Protein AF-A0A3S0RE12-F1 (afdb_monomer_lite)

Radius of gyration: 11.22 Å; chains: 1; bounding box: 28×23×25 Å

Structure (mmCIF, N/CA/C/O backbone):
data_AF-A0A3S0RE12-F1
#
_entry.id   AF-A0A3S0RE12-F1
#
loop_
_atom_site.group_PDB
_atom_site.id
_atom_site.type_symbol
_atom_site.label_atom_id
_atom_site.label_alt_id
_atom_site.label_comp_id
_atom_site.label_asym_id
_atom_site.label_entity_id
_atom_site.label_seq_id
_atom_site.pdbx_PDB_ins_code
_atom_site.Cartn_x
_atom_site.Cartn_y
_atom_site.Cartn_z
_atom_site.occupancy
_atom_site.B_iso_or_equiv
_atom_site.auth_seq_id
_atom_site.auth_comp_id
_atom_site.auth_asym_id
_atom_site.auth_atom_id
_atom_site.pdbx_PDB_model_num
ATOM 1 N N . MET A 1 1 ? -6.412 -1.999 12.254 1.00 80.25 1 MET A N 1
ATOM 2 C CA . MET A 1 1 ? -6.137 -2.584 10.918 1.00 80.25 1 MET A CA 1
ATOM 3 C C . MET A 1 1 ? -4.680 -2.311 10.559 1.00 80.25 1 MET A C 1
ATOM 5 O O . MET A 1 1 ? -4.151 -1.287 10.982 1.00 80.25 1 MET A O 1
ATOM 9 N N . LYS A 1 2 ? -4.010 -3.227 9.852 1.00 88.38 2 LYS A N 1
ATOM 10 C CA . LYS A 1 2 ? -2.572 -3.125 9.537 1.00 88.38 2 LYS A CA 1
ATOM 11 C C . LYS A 1 2 ? -2.359 -3.043 8.031 1.00 88.38 2 LYS A C 1
ATOM 13 O O . LYS A 1 2 ? -3.087 -3.694 7.284 1.00 88.38 2 LYS A O 1
ATOM 18 N N . TYR A 1 3 ? -1.334 -2.315 7.602 1.00 90.88 3 TYR A N 1
ATOM 19 C CA . TYR A 1 3 ? -0.888 -2.314 6.211 1.00 90.88 3 TYR A CA 1
ATOM 20 C C . TYR A 1 3 ? 0.423 -3.074 6.041 1.00 90.88 3 TYR A C 1
ATOM 22 O O . TYR A 1 3 ? 1.210 -3.236 6.979 1.00 90.88 3 TYR A O 1
ATOM 30 N N . SER A 1 4 ? 0.674 -3.507 4.811 1.00 90.38 4 SER A N 1
ATOM 31 C CA . SER A 1 4 ? 1.974 -3.976 4.361 1.00 90.38 4 SER A CA 1
ATOM 32 C C . SER A 1 4 ? 2.422 -3.175 3.148 1.00 90.38 4 SER A C 1
ATOM 34 O O . SER A 1 4 ? 1.651 -2.952 2.221 1.00 90.38 4 SER A O 1
ATOM 36 N N . ILE A 1 5 ? 3.691 -2.777 3.165 1.00 89.94 5 ILE A N 1
ATOM 37 C CA . ILE A 1 5 ? 4.408 -2.228 2.022 1.00 89.94 5 ILE A CA 1
ATOM 38 C C . ILE A 1 5 ? 5.235 -3.352 1.411 1.00 89.94 5 ILE A C 1
ATOM 40 O O . ILE A 1 5 ? 6.003 -4.041 2.099 1.00 89.94 5 ILE A O 1
ATOM 44 N N . ARG A 1 6 ? 5.116 -3.502 0.099 1.00 90.81 6 ARG A N 1
ATOM 45 C CA . ARG A 1 6 ? 6.013 -4.313 -0.714 1.00 90.81 6 ARG A CA 1
ATOM 46 C C . ARG A 1 6 ? 6.585 -3.465 -1.837 1.00 90.81 6 ARG A C 1
ATOM 48 O O . ARG A 1 6 ? 5.910 -2.581 -2.338 1.00 90.81 6 ARG A O 1
ATOM 55 N N . ARG A 1 7 ? 7.813 -3.740 -2.253 1.00 90.25 7 ARG A N 1
ATOM 56 C CA . ARG A 1 7 ? 8.445 -3.093 -3.409 1.00 90.25 7 ARG A CA 1
ATOM 57 C C . ARG A 1 7 ? 8.636 -4.105 -4.521 1.00 90.25 7 ARG A C 1
ATOM 59 O O . ARG A 1 7 ? 8.981 -5.254 -4.240 1.00 90.25 7 ARG A O 1
ATOM 66 N N . SER A 1 8 ? 8.414 -3.697 -5.763 1.00 89.62 8 SER A N 1
ATOM 67 C CA . SER A 1 8 ? 8.682 -4.573 -6.900 1.00 89.62 8 SER A CA 1
ATOM 68 C C . SER A 1 8 ? 10.190 -4.787 -7.046 1.00 89.62 8 SER A C 1
ATOM 70 O O . SER A 1 8 ? 10.987 -3.854 -6.962 1.00 89.62 8 SER A O 1
ATOM 72 N N . THR A 1 9 ? 10.612 -6.033 -7.255 1.00 85.12 9 THR A N 1
ATOM 73 C CA . THR A 1 9 ? 12.018 -6.320 -7.577 1.00 85.12 9 THR A CA 1
ATOM 74 C C . THR A 1 9 ? 12.341 -6.043 -9.044 1.00 85.12 9 THR A C 1
ATOM 76 O O . THR A 1 9 ? 13.516 -5.905 -9.374 1.00 85.12 9 THR A O 1
ATOM 79 N N . LYS A 1 10 ? 11.324 -5.984 -9.920 1.00 85.88 10 LYS A N 1
ATOM 80 C CA . LYS A 1 10 ? 11.483 -5.581 -11.328 1.00 85.88 10 LYS A CA 1
ATOM 81 C C . LYS A 1 10 ? 11.704 -4.073 -11.434 1.00 85.88 10 LYS A C 1
ATOM 83 O O . LYS A 1 10 ? 12.540 -3.638 -12.216 1.00 85.88 10 LYS A O 1
ATOM 88 N N . ASP A 1 11 ? 10.975 -3.305 -10.626 1.00 84.81 11 ASP A N 1
ATOM 89 C CA . ASP A 1 11 ? 11.047 -1.850 -10.603 1.00 84.81 11 ASP A CA 1
ATOM 90 C C . ASP A 1 11 ? 11.131 -1.345 -9.158 1.00 84.81 11 ASP A C 1
ATOM 92 O O . ASP A 1 11 ? 10.156 -1.366 -8.407 1.00 84.81 11 ASP A O 1
ATOM 96 N N . GLN A 1 12 ? 12.319 -0.891 -8.757 1.00 81.69 12 GLN A N 1
ATOM 97 C CA . GLN A 1 12 ? 12.563 -0.448 -7.382 1.00 81.69 12 GLN A CA 1
ATOM 98 C C . GLN A 1 12 ? 11.838 0.855 -7.026 1.00 81.69 12 GLN A C 1
ATOM 100 O O . GLN A 1 12 ? 11.827 1.233 -5.854 1.00 81.69 12 GLN A O 1
ATOM 105 N N . THR A 1 13 ? 11.243 1.538 -8.005 1.00 84.44 13 THR A N 1
ATOM 106 C CA . THR A 1 13 ? 10.456 2.748 -7.765 1.00 84.44 13 THR A CA 1
ATOM 107 C C . THR A 1 13 ? 9.005 2.415 -7.417 1.00 84.44 13 THR A C 1
ATOM 109 O O . THR A 1 13 ? 8.324 3.225 -6.790 1.00 84.44 13 THR A O 1
ATOM 112 N N . LEU A 1 14 ? 8.532 1.205 -7.740 1.00 88.38 14 LEU A N 1
ATOM 113 C CA . LEU A 1 14 ? 7.172 0.761 -7.445 1.00 88.38 14 LEU A CA 1
ATOM 114 C C . LEU A 1 14 ? 7.040 0.186 -6.036 1.00 88.38 14 LEU A C 1
ATOM 116 O O . LEU A 1 14 ? 7.607 -0.857 -5.698 1.00 88.38 14 LEU A O 1
ATOM 120 N N . HIS A 1 15 ? 6.192 0.839 -5.249 1.00 88.94 15 HIS A N 1
ATOM 121 C CA . HIS A 1 15 ? 5.810 0.448 -3.905 1.00 88.94 15 HIS A CA 1
ATOM 122 C C . HIS A 1 15 ? 4.311 0.164 -3.878 1.00 88.94 15 HIS A C 1
ATOM 124 O O . HIS A 1 15 ? 3.493 0.999 -4.237 1.00 88.94 15 HIS A O 1
ATOM 130 N N . LEU A 1 16 ? 3.946 -1.030 -3.447 1.00 89.88 16 LEU A N 1
ATOM 131 C CA . LEU A 1 16 ? 2.577 -1.459 -3.244 1.00 89.88 16 LEU A CA 1
ATOM 132 C C . LEU A 1 16 ? 2.277 -1.408 -1.750 1.00 89.88 16 LEU A C 1
ATOM 134 O O . LEU A 1 16 ? 2.912 -2.117 -0.965 1.00 89.88 16 LEU A O 1
ATOM 138 N N . VAL A 1 17 ? 1.296 -0.600 -1.366 1.00 90.06 17 VAL A N 1
ATOM 139 C CA . VAL A 1 17 ? 0.788 -0.525 0.004 1.00 90.06 17 VAL A CA 1
ATOM 140 C C . VA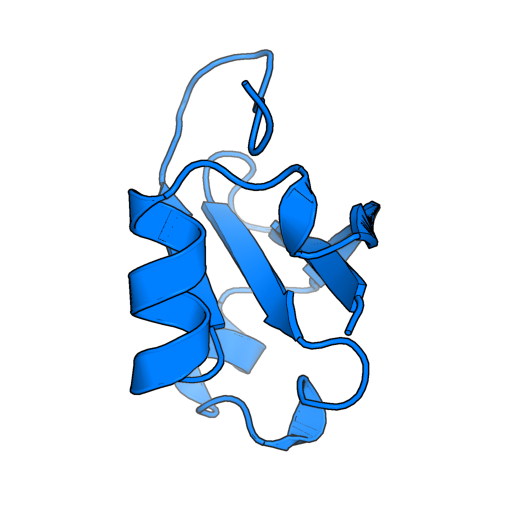L A 1 17 ? -0.632 -1.064 0.011 1.00 90.06 17 VAL A C 1
ATOM 142 O O . VAL A 1 17 ? -1.467 -0.658 -0.789 1.00 90.06 17 VAL A O 1
ATOM 145 N N . PHE A 1 18 ? -0.913 -2.021 0.881 1.00 90.69 18 PHE A N 1
ATOM 146 C CA . PHE A 1 18 ? -2.209 -2.693 0.919 1.00 90.69 18 PHE A CA 1
ATOM 147 C C . PHE A 1 18 ? -2.506 -3.192 2.328 1.00 90.69 18 PHE A C 1
ATOM 149 O O . PHE A 1 18 ? -1.604 -3.330 3.161 1.00 90.69 18 PHE A O 1
ATOM 156 N N . GLU A 1 19 ? -3.775 -3.475 2.603 1.00 90.75 19 GLU A N 1
ATOM 157 C CA . GLU A 1 19 ? -4.178 -4.057 3.881 1.00 90.75 19 GLU A CA 1
ATOM 158 C C . GLU A 1 19 ? -3.617 -5.480 4.047 1.00 90.75 19 GLU A C 1
ATOM 160 O O . GLU A 1 19 ? -3.675 -6.311 3.136 1.00 90.75 19 GLU A O 1
ATOM 165 N N . VAL A 1 20 ? -3.077 -5.794 5.227 1.00 88.88 20 VAL A N 1
ATOM 166 C CA . VAL A 1 20 ? -2.566 -7.139 5.525 1.00 88.88 20 VAL A CA 1
ATOM 167 C C . VAL A 1 20 ? -3.677 -8.177 5.340 1.00 88.88 20 VAL A C 1
ATOM 169 O O . VAL A 1 20 ? -4.730 -8.083 5.955 1.00 88.88 20 VAL A O 1
ATOM 172 N N . GLY A 1 21 ? -3.411 -9.193 4.514 1.00 85.25 21 GLY A N 1
ATOM 173 C CA . GLY A 1 21 ? -4.378 -10.243 4.166 1.00 85.25 21 GLY A CA 1
ATOM 174 C C . GLY A 1 21 ? -5.121 -9.999 2.849 1.00 85.25 21 GLY A C 1
ATOM 175 O O . GLY A 1 21 ? -5.606 -10.953 2.252 1.00 85.25 21 GLY A O 1
ATOM 176 N N . SER A 1 22 ? -5.103 -8.772 2.324 1.00 86.38 22 SER A N 1
ATOM 177 C CA . SER A 1 22 ? -5.800 -8.409 1.080 1.00 86.38 22 SER A CA 1
ATOM 178 C C . SER A 1 22 ? -4.953 -8.594 -0.187 1.00 86.38 22 SER A C 1
ATOM 180 O O . SER A 1 22 ? -5.424 -8.308 -1.282 1.00 86.38 22 SER A O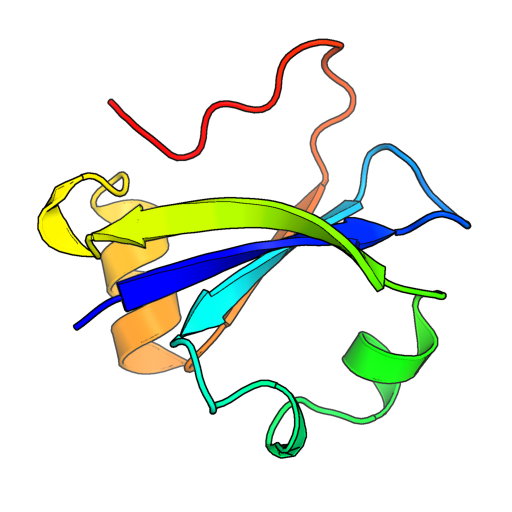 1
ATOM 182 N N . PHE A 1 23 ? -3.721 -9.112 -0.067 1.00 85.88 23 PHE A N 1
ATOM 183 C CA . PHE A 1 23 ? -2.811 -9.309 -1.207 1.00 85.88 23 PHE A CA 1
ATOM 184 C C . PHE A 1 23 ? -3.392 -10.229 -2.287 1.00 85.88 23 PHE A C 1
ATOM 186 O O . PHE A 1 23 ? -3.225 -9.975 -3.476 1.00 85.88 23 PHE A O 1
ATOM 193 N N . ASP A 1 24 ? -4.068 -11.304 -1.880 1.00 85.44 24 ASP A N 1
ATOM 194 C CA . ASP A 1 24 ? -4.631 -12.280 -2.819 1.00 85.44 24 ASP A CA 1
ATOM 195 C C . ASP A 1 24 ? -5.822 -11.711 -3.608 1.00 85.44 24 ASP A C 1
ATOM 197 O O . ASP A 1 24 ? -6.047 -12.072 -4.758 1.00 85.44 24 ASP A O 1
ATOM 201 N N . SER A 1 25 ? -6.524 -10.735 -3.021 1.00 86.81 25 SER A N 1
ATOM 202 C CA . SER A 1 25 ? -7.617 -10.000 -3.666 1.00 86.81 25 SER A CA 1
ATOM 203 C C . SER A 1 25 ? -7.146 -8.901 -4.622 1.00 86.81 25 SER A C 1
ATOM 205 O O . SER A 1 25 ? -7.982 -8.235 -5.233 1.00 86.81 25 SER A O 1
ATOM 207 N N . LEU A 1 26 ? -5.836 -8.668 -4.746 1.00 85.75 26 LEU A N 1
ATOM 208 C CA . LEU A 1 26 ? -5.318 -7.647 -5.649 1.00 85.75 26 LEU A CA 1
ATOM 209 C C . LEU A 1 26 ? -5.506 -8.053 -7.115 1.00 85.75 26 LEU A C 1
ATOM 211 O O . LEU A 1 26 ? -5.401 -9.240 -7.454 1.00 85.75 26 LEU A O 1
ATOM 215 N N . PRO A 1 27 ? -5.708 -7.076 -8.015 1.00 87.06 27 PRO A N 1
ATOM 216 C CA . PRO A 1 27 ? -5.809 -7.357 -9.437 1.00 87.06 27 PRO A CA 1
ATOM 217 C C . PRO A 1 27 ? -4.578 -8.110 -9.949 1.00 87.06 27 PRO A C 1
ATOM 219 O O . PRO A 1 27 ? -3.452 -7.870 -9.509 1.00 87.06 27 PRO A O 1
ATOM 222 N N . GLU A 1 28 ? -4.782 -9.007 -10.914 1.00 87.06 28 GLU A N 1
ATOM 223 C CA . GLU A 1 28 ? -3.694 -9.809 -11.485 1.00 87.06 28 GLU A CA 1
ATOM 224 C C . GLU A 1 28 ? -2.581 -8.936 -12.068 1.00 87.06 28 GLU A C 1
ATOM 226 O O . GLU A 1 28 ? -1.415 -9.191 -11.792 1.00 87.06 28 GLU A O 1
ATOM 231 N N . HIS A 1 29 ? -2.928 -7.839 -12.752 1.00 85.44 29 HIS A N 1
ATOM 232 C CA . HIS A 1 29 ? -1.935 -6.907 -13.288 1.00 85.44 29 HIS A CA 1
ATOM 233 C C . HIS A 1 29 ? -1.026 -6.325 -12.195 1.00 85.44 29 HIS A C 1
ATOM 235 O O . HIS A 1 29 ? 0.168 -6.187 -12.424 1.00 85.44 29 HIS A O 1
ATOM 241 N N . VAL A 1 30 ? -1.555 -6.044 -10.995 1.00 86.25 30 VAL A N 1
ATOM 242 C CA . VAL A 1 30 ? -0.762 -5.578 -9.845 1.00 86.25 30 VAL A CA 1
ATOM 243 C C . VAL A 1 30 ? 0.138 -6.700 -9.346 1.00 86.25 30 VAL A C 1
ATOM 245 O O . VAL A 1 30 ? 1.329 -6.498 -9.137 1.00 86.25 30 VAL A O 1
ATOM 248 N N . ARG A 1 31 ? -0.397 -7.913 -9.188 1.00 86.62 31 ARG A N 1
ATOM 249 C CA . ARG A 1 31 ? 0.396 -9.071 -8.752 1.00 86.62 31 ARG A CA 1
ATOM 250 C C . ARG A 1 31 ? 1.514 -9.415 -9.749 1.00 86.62 31 ARG A C 1
ATOM 252 O O . ARG A 1 31 ? 2.591 -9.799 -9.306 1.00 86.62 31 ARG A O 1
ATOM 259 N N . ASP A 1 32 ? 1.301 -9.190 -11.046 1.00 86.44 32 ASP A N 1
ATOM 260 C CA . ASP A 1 32 ? 2.262 -9.470 -12.122 1.00 86.44 32 ASP A CA 1
ATOM 261 C C . ASP A 1 32 ? 3.360 -8.394 -12.304 1.00 86.44 32 ASP A C 1
ATOM 263 O O . ASP A 1 32 ? 4.468 -8.693 -12.783 1.00 86.44 32 ASP A O 1
ATOM 267 N N . GLN A 1 33 ? 3.124 -7.155 -11.832 1.00 82.25 33 GLN A N 1
ATOM 268 C CA . GLN A 1 33 ? 4.110 -6.054 -11.883 1.00 82.25 33 GLN A CA 1
ATOM 269 C C . GLN A 1 33 ? 5.438 -6.363 -11.170 1.00 82.25 33 GLN A C 1
ATOM 271 O O . GLN A 1 33 ? 6.436 -5.663 -11.364 1.00 82.25 33 GLN A O 1
ATOM 276 N N . GLY A 1 34 ? 5.508 -7.449 -10.409 1.00 66.75 34 GLY A N 1
ATOM 277 C CA . GLY A 1 34 ? 6.763 -8.142 -10.179 1.00 66.75 34 GLY A CA 1
ATOM 278 C C . GLY A 1 34 ? 6.695 -9.110 -9.012 1.00 66.75 34 GLY A C 1
ATOM 279 O O . GLY A 1 34 ? 5.694 -9.170 -8.299 1.00 66.75 34 GLY A O 1
ATOM 280 N N . PRO A 1 35 ? 7.793 -9.836 -8.749 1.00 84.56 35 PRO A N 1
ATOM 281 C CA . PRO A 1 35 ? 8.0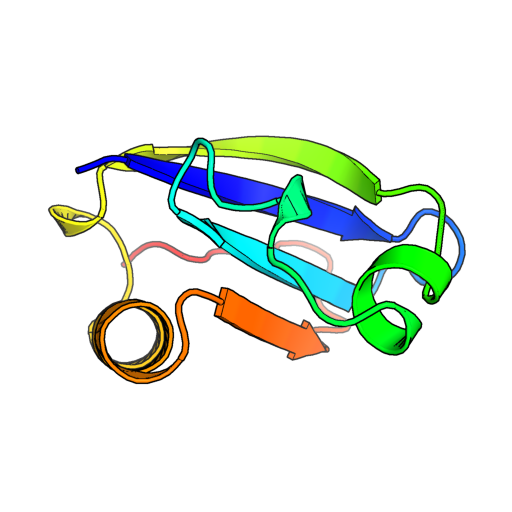02 -10.371 -7.419 1.00 84.56 35 PRO A CA 1
ATOM 282 C C . PRO A 1 35 ? 7.970 -9.193 -6.437 1.00 84.56 35 PRO A C 1
ATOM 284 O O . PRO A 1 35 ? 8.762 -8.254 -6.528 1.00 84.56 35 PRO A O 1
ATOM 287 N N . TRP A 1 36 ? 7.009 -9.223 -5.522 1.00 88.19 36 TRP A N 1
ATOM 288 C CA . TRP A 1 36 ? 6.832 -8.191 -4.512 1.00 88.19 36 TRP A CA 1
ATOM 289 C C . TRP A 1 36 ? 7.673 -8.533 -3.282 1.00 88.19 36 TRP A C 1
ATOM 291 O O . TRP A 1 36 ? 7.357 -9.464 -2.541 1.00 88.19 36 TRP A O 1
ATOM 301 N N . GLN A 1 37 ? 8.738 -7.771 -3.044 1.00 89.31 37 GLN A N 1
ATOM 302 C CA . GLN A 1 37 ? 9.584 -7.914 -1.864 1.00 89.31 37 GLN A CA 1
ATOM 303 C C . GLN A 1 37 ? 8.946 -7.194 -0.678 1.00 89.31 37 GLN A C 1
ATOM 305 O O . GLN A 1 37 ? 8.656 -6.001 -0.750 1.00 89.31 37 GLN A O 1
ATOM 310 N N . HIS A 1 38 ? 8.745 -7.909 0.428 1.00 89.38 38 HIS A N 1
ATOM 311 C CA . HIS A 1 38 ? 8.283 -7.302 1.671 1.00 89.38 38 HIS A CA 1
ATOM 312 C C . HIS A 1 38 ? 9.290 -6.270 2.185 1.00 89.38 38 HIS A C 1
ATOM 314 O O . HIS A 1 38 ? 10.460 -6.594 2.372 1.00 89.38 38 HIS A O 1
ATOM 320 N N . LEU A 1 39 ? 8.819 -5.041 2.400 1.00 86.56 39 LEU A N 1
ATOM 321 C CA . LEU A 1 39 ? 9.616 -3.948 2.955 1.00 86.56 39 LEU A CA 1
ATOM 322 C C . LEU A 1 39 ? 9.272 -3.713 4.420 1.00 86.56 39 LEU A C 1
ATOM 324 O O . LEU A 1 39 ? 10.161 -3.671 5.266 1.00 86.56 39 LEU A O 1
ATOM 328 N N . LYS A 1 40 ? 7.981 -3.517 4.707 1.00 86.50 40 LYS A N 1
ATOM 329 C CA . LYS A 1 40 ? 7.516 -3.104 6.031 1.00 86.50 40 LYS A CA 1
ATOM 330 C C . LYS A 1 40 ? 6.053 -3.481 6.253 1.00 86.50 40 LYS A C 1
ATOM 332 O O . LYS A 1 40 ? 5.262 -3.577 5.312 1.00 86.50 40 LYS A O 1
ATOM 337 N N . THR A 1 41 ? 5.680 -3.664 7.512 1.00 90.00 41 THR A N 1
ATOM 338 C CA . THR A 1 41 ? 4.290 -3.653 7.989 1.00 90.00 41 THR A CA 1
ATOM 339 C C . THR A 1 41 ? 4.128 -2.589 9.061 1.00 90.00 41 THR A C 1
ATOM 341 O O . THR A 1 41 ? 5.043 -2.390 9.859 1.00 90.00 41 THR A O 1
ATOM 344 N N . GLY A 1 42 ? 2.957 -1.965 9.121 1.00 88.56 42 GLY A N 1
ATOM 345 C CA . GLY A 1 42 ? 2.631 -0.967 10.135 1.00 88.56 42 GLY A CA 1
ATOM 346 C C . GLY A 1 42 ? 1.137 -0.908 10.429 1.00 88.56 42 GLY A C 1
ATOM 347 O O . GLY A 1 42 ? 0.345 -1.699 9.905 1.00 88.56 42 GLY A O 1
ATOM 348 N N . GLU A 1 43 ? 0.750 0.023 11.292 1.00 88.69 43 GLU A N 1
ATOM 349 C CA . GLU A 1 43 ? -0.656 0.300 11.589 1.00 88.69 43 GLU A CA 1
ATOM 350 C C . GLU A 1 43 ? -1.206 1.338 10.618 1.00 88.69 43 GLU A C 1
ATOM 352 O O . GLU A 1 43 ? -0.539 2.337 10.364 1.00 88.69 43 GLU A O 1
ATOM 357 N N . LEU A 1 44 ? -2.419 1.120 10.091 1.00 82.69 44 LEU A N 1
ATOM 358 C CA . LEU A 1 44 ? -3.051 2.053 9.143 1.00 82.69 44 LEU A CA 1
ATOM 359 C C . LEU A 1 44 ? -3.124 3.489 9.678 1.00 82.69 44 LEU A C 1
ATOM 361 O O . LEU A 1 44 ? -3.011 4.420 8.896 1.00 82.69 44 LEU A O 1
ATOM 365 N N . ASP A 1 45 ? -3.242 3.652 10.993 1.00 82.44 45 ASP A N 1
ATOM 366 C CA . ASP A 1 45 ? -3.266 4.949 11.675 1.00 82.44 45 ASP A CA 1
ATOM 367 C C . ASP A 1 45 ? -1.992 5.789 11.451 1.00 82.44 45 ASP A C 1
ATOM 369 O O . ASP A 1 45 ? -2.042 7.011 11.469 1.00 82.44 45 ASP A O 1
ATOM 373 N N . ASN A 1 46 ? -0.855 5.138 11.165 1.00 84.19 46 ASN A N 1
ATOM 374 C CA . ASN A 1 46 ? 0.416 5.815 10.885 1.00 84.19 46 ASN A CA 1
ATOM 375 C C . ASN A 1 46 ? 0.611 6.152 9.397 1.00 84.19 46 ASN A C 1
ATOM 377 O O . ASN A 1 46 ? 1.606 6.784 9.041 1.00 84.19 46 ASN A O 1
ATOM 381 N N . LEU A 1 47 ? -0.276 5.701 8.502 1.00 82.81 47 LEU A N 1
ATOM 382 C CA . LEU A 1 47 ? -0.182 6.077 7.092 1.00 82.81 47 LEU A CA 1
ATOM 383 C C . LEU A 1 47 ? -0.586 7.530 6.897 1.00 82.81 47 LEU A C 1
ATOM 385 O O . LEU A 1 47 ? -1.477 8.050 7.565 1.00 82.81 47 LEU A O 1
ATOM 389 N N . ARG A 1 48 ? -0.001 8.151 5.874 1.00 84.75 48 ARG A N 1
ATOM 390 C CA . ARG A 1 48 ? -0.527 9.412 5.349 1.00 84.75 48 ARG A CA 1
ATOM 391 C C . ARG A 1 48 ? -2.010 9.273 5.014 1.00 84.75 48 ARG A C 1
ATOM 393 O O . ARG A 1 48 ? -2.424 8.272 4.427 1.00 84.75 48 ARG A O 1
ATOM 400 N N . GLU A 1 49 ? -2.779 10.314 5.320 1.00 84.69 49 GLU A N 1
ATOM 401 C CA . GLU A 1 49 ? -4.231 10.345 5.105 1.00 84.69 49 GLU A CA 1
ATOM 402 C C . G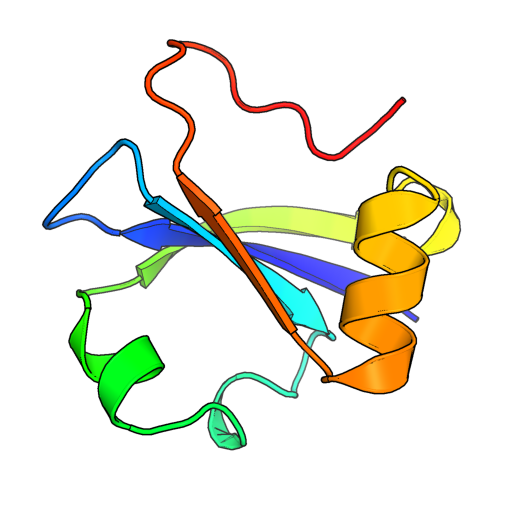LU A 1 49 ? -4.630 10.024 3.656 1.00 84.69 49 GLU A C 1
ATOM 404 O O . GLU A 1 49 ? -5.652 9.378 3.432 1.00 84.69 49 GLU A O 1
ATOM 409 N N . ASP A 1 50 ? -3.809 10.417 2.678 1.00 84.44 50 ASP A N 1
ATOM 410 C CA . ASP A 1 50 ? -4.002 10.087 1.260 1.00 84.44 50 ASP A CA 1
ATOM 411 C C . ASP A 1 50 ? -3.979 8.569 1.018 1.00 84.44 50 ASP A C 1
ATOM 413 O O . ASP A 1 50 ? -4.929 7.999 0.480 1.00 84.44 50 ASP A O 1
ATOM 417 N N . TYR A 1 51 ? -2.943 7.881 1.512 1.00 86.44 51 TYR A N 1
ATOM 418 C CA . TYR A 1 51 ? -2.831 6.425 1.400 1.00 86.44 51 TYR A CA 1
ATOM 419 C C . TYR A 1 51 ? -3.909 5.708 2.204 1.00 86.44 51 TYR A C 1
ATOM 421 O O . TYR A 1 51 ? -4.423 4.679 1.768 1.00 86.44 51 TYR A O 1
ATOM 429 N N . LEU A 1 52 ? -4.275 6.250 3.367 1.00 86.81 52 LEU A N 1
ATOM 430 C CA . LEU A 1 52 ? -5.345 5.695 4.183 1.00 86.81 52 LEU A CA 1
ATOM 431 C C . LEU A 1 52 ? -6.688 5.740 3.442 1.00 86.81 52 LEU A C 1
ATOM 433 O O . LEU A 1 52 ? -7.412 4.741 3.437 1.00 86.81 52 LEU A O 1
ATOM 437 N N . LYS A 1 53 ? -7.010 6.861 2.783 1.00 87.19 53 LYS A N 1
ATOM 438 C CA . LYS A 1 53 ? -8.224 6.998 1.963 1.00 87.19 53 LYS A CA 1
ATOM 439 C C . LYS A 1 53 ? -8.223 6.025 0.789 1.00 87.19 53 LYS A C 1
ATOM 441 O O . LYS A 1 53 ? -9.218 5.329 0.596 1.00 87.19 53 LYS A O 1
ATOM 446 N N . GLU A 1 54 ? -7.113 5.929 0.062 1.00 87.69 54 GLU A N 1
ATOM 447 C CA . GLU A 1 54 ? -6.969 5.017 -1.080 1.00 87.69 54 GLU A CA 1
ATOM 448 C C . GLU A 1 54 ? -7.113 3.550 -0.658 1.00 87.69 54 GLU A C 1
ATOM 450 O O . GLU A 1 54 ? -7.891 2.807 -1.250 1.00 87.69 54 GLU A O 1
ATOM 455 N N . ILE A 1 55 ? -6.448 3.128 0.422 1.00 86.88 55 ILE A N 1
ATOM 456 C CA . ILE A 1 55 ? -6.569 1.757 0.937 1.00 86.88 55 ILE A CA 1
ATOM 457 C C . ILE A 1 55 ? -7.983 1.497 1.462 1.00 86.88 55 ILE A C 1
ATOM 459 O O . ILE A 1 55 ? -8.514 0.409 1.275 1.00 86.88 55 ILE A O 1
ATOM 463 N N . THR A 1 56 ? -8.641 2.477 2.075 1.00 85.31 56 THR A N 1
ATOM 464 C CA . THR A 1 56 ? -10.024 2.293 2.543 1.00 85.31 56 THR A CA 1
ATOM 465 C C . THR A 1 56 ? -11.007 2.167 1.372 1.00 85.31 56 THR A C 1
ATOM 467 O O . THR A 1 56 ? -11.942 1.371 1.444 1.00 85.31 56 THR A O 1
ATOM 470 N N . ALA A 1 57 ? -10.791 2.909 0.282 1.00 85.00 57 ALA A N 1
ATOM 471 C CA . ALA A 1 57 ? -11.659 2.896 -0.895 1.00 85.00 57 ALA A CA 1
ATOM 472 C C . ALA A 1 57 ? -11.386 1.712 -1.842 1.00 85.00 57 ALA A C 1
ATOM 474 O O . ALA A 1 57 ? -12.316 1.056 -2.310 1.00 85.00 57 ALA A O 1
ATOM 475 N N . HIS A 1 58 ? -10.113 1.426 -2.110 1.00 81.94 58 HIS A N 1
ATOM 476 C CA . HIS A 1 58 ? -9.654 0.501 -3.149 1.00 81.94 58 HIS A CA 1
ATOM 477 C C . HIS A 1 58 ? -8.925 -0.734 -2.599 1.00 81.94 58 HIS A C 1
ATOM 479 O O . HIS A 1 58 ? -8.589 -1.630 -3.370 1.00 81.94 58 HIS A O 1
ATOM 485 N N . ARG A 1 59 ? -8.699 -0.823 -1.277 1.00 84.81 59 ARG A N 1
ATOM 486 C CA . ARG A 1 59 ? -7.916 -1.865 -0.563 1.00 84.81 59 ARG A CA 1
ATOM 487 C C . ARG A 1 59 ? -6.412 -1.872 -0.817 1.00 84.81 59 ARG A C 1
ATOM 489 O O . ARG A 1 59 ? -5.682 -2.579 -0.116 1.00 84.81 59 ARG A O 1
ATOM 496 N N . TYR A 1 60 ? -5.935 -1.077 -1.766 1.00 88.94 60 TYR A N 1
ATOM 497 C CA . TYR A 1 60 ? -4.521 -0.939 -2.077 1.00 88.94 60 TYR A CA 1
ATOM 498 C C . TYR A 1 60 ? -4.219 0.419 -2.699 1.00 88.94 60 TYR A C 1
ATOM 500 O O . TYR A 1 60 ? -5.104 1.086 -3.225 1.00 88.94 60 TYR A O 1
ATOM 508 N N . VAL A 1 61 ? -2.942 0.780 -2.676 1.00 89.31 61 VAL A N 1
ATOM 509 C CA . VAL A 1 61 ? -2.378 1.916 -3.393 1.00 89.31 61 VAL A CA 1
ATOM 510 C C . VAL A 1 61 ? -1.026 1.515 -3.974 1.00 89.31 61 VAL A C 1
ATOM 512 O O . VAL A 1 61 ? -0.237 0.807 -3.339 1.00 89.31 61 VAL A O 1
ATOM 515 N N . ILE A 1 62 ? -0.771 1.939 -5.209 1.00 88.31 62 ILE A N 1
ATOM 516 C CA . ILE A 1 62 ? 0.518 1.761 -5.880 1.00 88.31 62 ILE A CA 1
ATOM 517 C C . ILE A 1 62 ? 1.167 3.128 -5.969 1.00 88.31 62 ILE A C 1
ATOM 519 O O . ILE A 1 62 ? 0.619 4.054 -6.557 1.00 88.31 62 ILE A O 1
ATOM 523 N N . VAL A 1 63 ? 2.354 3.233 -5.397 1.00 86.00 63 VAL A N 1
ATOM 524 C CA . VAL A 1 63 ? 3.137 4.455 -5.365 1.00 86.00 63 VAL A CA 1
ATOM 525 C C . VAL A 1 63 ? 4.385 4.240 -6.205 1.00 86.00 63 VAL A C 1
ATOM 527 O O . VAL A 1 63 ? 5.244 3.425 -5.870 1.00 86.00 63 VAL A O 1
ATOM 530 N N . SER A 1 64 ? 4.497 4.983 -7.302 1.00 82.94 64 SER A N 1
ATOM 531 C CA . SER A 1 64 ? 5.740 5.102 -8.061 1.00 82.94 64 SER A CA 1
ATOM 532 C C . SER A 1 64 ? 6.568 6.244 -7.474 1.00 82.94 64 SER A C 1
ATOM 534 O O . SER A 1 64 ? 6.283 7.417 -7.716 1.00 82.94 64 SER A O 1
ATOM 536 N N . GLN A 1 65 ? 7.588 5.916 -6.688 1.00 75.25 65 GLN A N 1
ATOM 537 C CA . GLN A 1 65 ? 8.498 6.890 -6.102 1.00 75.25 65 GLN A CA 1
ATOM 538 C C . GLN A 1 65 ? 9.942 6.493 -6.409 1.00 75.25 65 GLN A C 1
ATOM 540 O O . GLN A 1 65 ? 10.450 5.496 -5.908 1.00 75.25 65 GLN A O 1
ATOM 545 N N . ALA A 1 66 ? 10.621 7.312 -7.213 1.00 59.34 66 ALA A N 1
ATOM 546 C CA . ALA A 1 66 ? 12.021 7.110 -7.598 1.00 59.34 66 ALA A CA 1
ATOM 547 C C . ALA A 1 66 ? 13.038 7.468 -6.493 1.00 59.34 66 ALA A C 1
ATOM 549 O O . ALA A 1 66 ? 14.245 7.367 -6.700 1.00 59.34 66 ALA A O 1
ATOM 550 N N . ALA A 1 67 ? 12.573 7.935 -5.331 1.00 54.22 67 ALA A N 1
ATOM 551 C CA . ALA A 1 67 ? 13.443 8.385 -4.251 1.00 54.22 67 ALA A CA 1
ATOM 552 C C . ALA A 1 67 ? 14.080 7.206 -3.500 1.00 54.22 67 ALA A C 1
ATOM 554 O O . ALA A 1 67 ? 13.433 6.1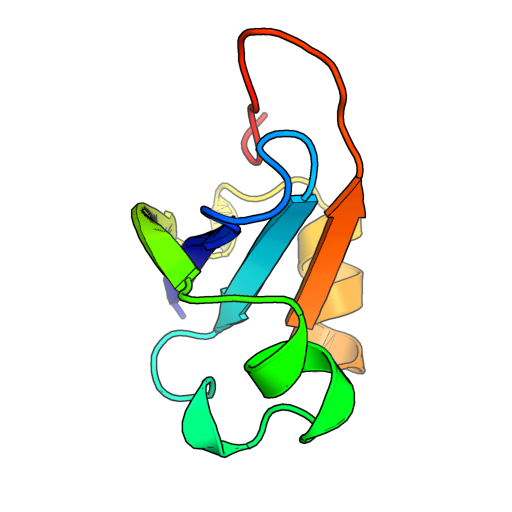95 -3.242 1.00 54.22 67 ALA A O 1
ATOM 555 N N . ALA A 1 68 ? 15.329 7.389 -3.061 1.00 55.09 68 ALA A N 1
ATOM 556 C CA . ALA A 1 68 ? 16.097 6.394 -2.307 1.00 55.09 68 ALA A CA 1
ATOM 557 C C . ALA A 1 68 ? 15.478 6.007 -0.944 1.00 55.09 68 ALA A C 1
ATOM 559 O O . ALA A 1 68 ? 15.861 4.991 -0.368 1.00 55.09 68 ALA A O 1
ATOM 560 N N . VAL A 1 69 ? 14.530 6.799 -0.428 1.00 56.59 69 VAL A N 1
ATOM 561 C CA . VAL A 1 69 ? 13.816 6.545 0.829 1.00 56.59 69 VAL A CA 1
ATOM 562 C C . VAL A 1 69 ? 12.318 6.718 0.584 1.00 56.59 69 VAL A C 1
ATOM 564 O O . VAL A 1 69 ? 11.833 7.831 0.378 1.00 56.59 69 VAL A O 1
ATOM 567 N N . PHE A 1 70 ? 11.590 5.603 0.577 1.00 63.62 70 PHE A N 1
ATOM 568 C CA . PHE A 1 70 ? 10.131 5.591 0.578 1.00 63.62 70 PHE A CA 1
ATOM 569 C C . PHE A 1 70 ? 9.631 5.698 2.023 1.00 63.62 70 PHE A C 1
ATOM 571 O O . PHE A 1 70 ? 9.919 4.823 2.840 1.00 63.62 70 PHE A O 1
ATOM 578 N N . SER A 1 71 ? 8.864 6.748 2.318 1.00 64.31 71 SER A N 1
ATOM 579 C CA . SER A 1 71 ? 8.187 6.930 3.606 1.00 64.31 71 SER A CA 1
ATOM 580 C C . SER A 1 71 ? 6.683 6.982 3.371 1.00 64.31 71 SER A C 1
ATOM 582 O O . SER A 1 71 ? 6.161 7.968 2.849 1.00 64.31 71 SER A O 1
ATOM 584 N N . ALA A 1 72 ? 5.987 5.907 3.745 1.00 64.00 72 ALA A N 1
ATOM 585 C CA . ALA A 1 72 ? 4.522 5.859 3.725 1.00 64.00 72 ALA A CA 1
ATOM 586 C C . ALA A 1 72 ? 3.884 6.534 4.951 1.00 64.00 72 ALA A C 1
ATOM 588 O O . ALA A 1 72 ? 2.674 6.755 4.979 1.00 64.00 72 ALA A O 1
ATOM 589 N N . GLU A 1 73 ? 4.701 6.831 5.956 1.00 69.81 73 GLU A N 1
ATOM 590 C CA . GLU A 1 73 ? 4.302 7.405 7.236 1.00 69.81 73 GLU A CA 1
ATOM 591 C C . GLU A 1 73 ? 4.607 8.910 7.268 1.00 69.81 73 GLU A C 1
ATOM 593 O O . GLU A 1 73 ? 5.444 9.405 6.496 1.00 69.81 73 GLU A O 1
ATOM 598 N N . THR A 1 74 ? 3.874 9.624 8.122 1.00 57.16 74 THR A N 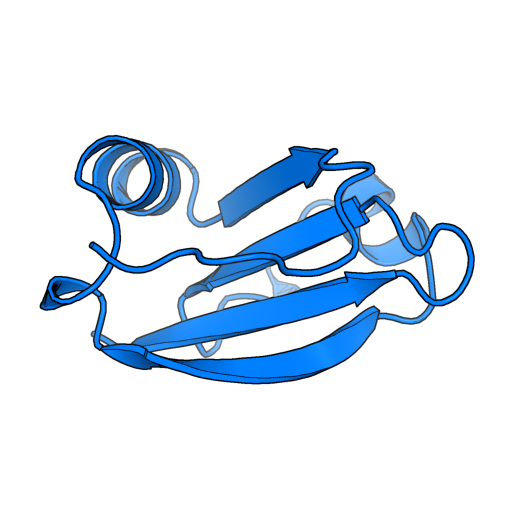1
ATOM 599 C CA . THR A 1 74 ? 4.123 11.030 8.481 1.00 57.16 74 THR A CA 1
ATOM 600 C C . THR A 1 74 ? 5.070 11.106 9.669 1.00 57.16 74 THR A C 1
ATOM 602 O O . THR A 1 74 ? 4.915 10.279 10.594 1.00 57.16 74 THR A O 1
#

Foldseek 3Di:
DKKWWWAAPVARQKIKIFDVPCPVVDDPVVVVSHPTHTDDMDHLVFFDPVQSVCCVVPRMDIGRGPDPDDDRGD

Secondary structure (DSSP, 8-state):
-EEEEEEESS-TTEEEEEETT-STTS-HHHHHT--EEEEEEEEGGGB-HHHHHHHHHHSEEEEE--SSS---B-

Sequence (74 aa):
MKYSIRRSTKDQTLHLVFEVGSFDSLPEHVRDQGPWQHLKTGELDNLREDYLKEITAHRYVIVSQAAAVFSAET

pLDDT: mean 83.08, std 9.3, range [54.22, 90.88]